Protein AF-A0A0F8V6A7-F1 (afdb_monomer_lite)

Sequence (124 aa):
MRILTRLLMASPASIGSKSSLSEALALLPPLPLYRRVLRVHRKKLDPEMRILGDSYVKSEFRAHRSVDNPLHIIGFLTEWQLYAQKLEGDAWIGEKLDKGKLDKMSDQQIGQLYELMQTIKSKE

Organism: NCBI:txid308745

Radius of gyration: 21.16 Å; chains: 1; bounding box: 67×52×33 Å

Foldseek 3Di:
DDDDDDDDDDDDDDDDDDPDDPPPPPQDDLVVLLVLLLVLCVVQPDPVVSVVSNVVSVVVSVVCVPPPPVVVVVVVSVVSVVVSVCSVVVVPPPDDDDVVVVVVDDPVVVVVVVVVVVVVVVVD

pLDDT: mean 84.14, std 18.46, range [42.88, 98.38]

Structure (mmCIF, N/CA/C/O backbone):
data_AF-A0A0F8V6A7-F1
#
_entry.id   AF-A0A0F8V6A7-F1
#
loop_
_atom_site.group_PDB
_atom_site.id
_atom_site.type_symbol
_atom_site.label_atom_id
_atom_site.label_alt_id
_atom_site.label_comp_id
_atom_site.label_asym_id
_atom_site.label_entity_id
_atom_site.label_seq_id
_atom_site.pdbx_PDB_ins_code
_atom_site.Cartn_x
_atom_site.Cartn_y
_atom_site.Cartn_z
_atom_site.occupancy
_atom_site.B_iso_or_equiv
_atom_site.auth_seq_id
_atom_site.auth_comp_id
_atom_site.auth_asym_id
_atom_site.auth_atom_id
_atom_site.pdbx_PDB_model_num
ATOM 1 N N . MET A 1 1 ? 44.079 -34.708 13.165 1.00 47.22 1 MET A N 1
ATOM 2 C CA . MET A 1 1 ? 43.567 -34.689 11.771 1.00 47.22 1 MET A CA 1
ATOM 3 C C . MET A 1 1 ? 42.051 -34.539 11.855 1.00 47.22 1 MET A C 1
ATOM 5 O O . MET A 1 1 ? 41.448 -35.387 12.479 1.00 47.22 1 MET A O 1
ATOM 9 N N . ARG A 1 2 ? 41.357 -33.506 11.376 1.00 48.38 2 ARG A N 1
ATOM 10 C CA . ARG A 1 2 ? 41.623 -32.483 10.360 1.00 48.38 2 ARG A CA 1
ATOM 11 C C . ARG A 1 2 ? 41.101 -31.128 10.859 1.00 48.38 2 ARG A C 1
ATOM 13 O O . ARG A 1 2 ? 40.031 -31.051 11.449 1.00 48.38 2 ARG A O 1
ATOM 20 N N . ILE A 1 3 ? 41.887 -30.095 10.596 1.00 47.25 3 ILE A N 1
ATOM 21 C CA . ILE A 1 3 ? 41.553 -28.681 10.756 1.00 47.25 3 ILE A CA 1
ATOM 22 C C . ILE A 1 3 ? 40.655 -28.284 9.580 1.00 47.25 3 ILE A C 1
ATOM 24 O O . ILE A 1 3 ? 40.989 -28.611 8.443 1.00 47.25 3 ILE A O 1
ATOM 28 N N . LEU A 1 4 ? 39.568 -27.556 9.834 1.00 52.28 4 LEU A N 1
ATOM 29 C CA . LEU A 1 4 ? 38.915 -26.724 8.821 1.00 52.28 4 LEU A CA 1
ATOM 30 C C . LEU A 1 4 ? 38.601 -25.354 9.420 1.00 52.28 4 LEU A C 1
ATOM 32 O O . LEU A 1 4 ? 37.522 -25.083 9.935 1.00 52.28 4 LEU A O 1
ATOM 36 N N . THR A 1 5 ? 39.601 -24.488 9.333 1.00 49.94 5 THR A N 1
ATOM 37 C CA . THR A 1 5 ? 39.469 -23.037 9.327 1.00 49.94 5 THR A CA 1
ATOM 38 C C . THR A 1 5 ? 38.740 -22.611 8.053 1.00 49.94 5 THR A C 1
ATOM 40 O O . THR A 1 5 ? 39.192 -22.895 6.944 1.00 49.94 5 THR A O 1
ATOM 43 N N . ARG A 1 6 ? 37.640 -21.868 8.190 1.00 49.41 6 ARG A N 1
ATOM 44 C CA . ARG A 1 6 ? 37.162 -20.968 7.133 1.00 49.41 6 ARG A CA 1
ATOM 45 C C . ARG A 1 6 ? 36.664 -19.670 7.759 1.00 49.41 6 ARG A C 1
ATOM 47 O O . ARG A 1 6 ? 35.499 -19.516 8.099 1.00 49.41 6 ARG A O 1
ATOM 54 N N . LEU A 1 7 ? 37.612 -18.753 7.923 1.00 52.94 7 LEU A N 1
ATOM 55 C CA . LEU A 1 7 ? 37.369 -17.323 8.039 1.00 52.94 7 LEU A CA 1
ATOM 56 C C . LEU A 1 7 ? 37.009 -16.789 6.648 1.00 52.94 7 LEU A C 1
ATOM 58 O O . LEU A 1 7 ? 37.803 -16.924 5.720 1.00 52.94 7 LEU A O 1
ATOM 62 N N . LEU A 1 8 ? 35.849 -16.152 6.515 1.00 55.38 8 LEU A N 1
ATOM 63 C CA . LEU A 1 8 ? 35.613 -15.138 5.490 1.00 55.38 8 LEU A CA 1
ATOM 64 C C . LEU A 1 8 ? 35.070 -13.901 6.202 1.00 55.38 8 LEU A C 1
ATOM 66 O O . LEU A 1 8 ? 33.899 -13.824 6.560 1.00 55.38 8 LEU A O 1
ATOM 70 N N . MET A 1 9 ? 35.986 -12.972 6.461 1.00 51.75 9 MET A N 1
ATOM 71 C CA . MET A 1 9 ? 35.697 -11.624 6.930 1.00 51.75 9 MET A CA 1
ATOM 72 C C . MET A 1 9 ? 34.995 -10.862 5.803 1.00 51.75 9 MET A C 1
ATOM 74 O O . MET A 1 9 ? 35.546 -10.726 4.711 1.00 51.75 9 MET A O 1
ATOM 78 N N . ALA A 1 10 ? 33.782 -10.372 6.054 1.00 50.22 10 ALA A N 1
ATOM 79 C CA . ALA A 1 10 ? 33.150 -9.384 5.191 1.00 50.22 10 ALA A CA 1
ATOM 80 C C . ALA A 1 10 ? 33.810 -8.025 5.461 1.00 50.22 10 ALA A C 1
ATOM 82 O O . ALA A 1 10 ? 33.726 -7.502 6.570 1.00 50.22 10 ALA A O 1
ATOM 83 N N . SER A 1 11 ? 34.490 -7.469 4.459 1.00 51.25 11 SER A N 1
ATOM 84 C CA . SER A 1 11 ? 35.050 -6.119 4.534 1.00 51.25 11 SER A CA 1
ATOM 85 C C . SER A 1 11 ? 33.970 -5.102 4.142 1.00 51.25 11 SER A C 1
ATOM 87 O O . SER A 1 11 ? 33.404 -5.240 3.054 1.00 51.25 11 SER A O 1
ATOM 89 N N . PRO A 1 12 ? 33.665 -4.078 4.959 1.00 49.44 12 PRO A N 1
ATOM 90 C CA . PRO A 1 12 ? 32.798 -2.989 4.532 1.00 49.44 12 PRO A CA 1
ATOM 91 C C . PRO A 1 12 ? 33.562 -2.099 3.544 1.00 49.44 12 PRO A C 1
ATOM 93 O O . PRO A 1 12 ? 34.664 -1.631 3.830 1.00 49.44 12 PRO A O 1
ATOM 96 N N . ALA A 1 13 ? 32.988 -1.868 2.364 1.00 47.66 13 ALA A N 1
ATOM 97 C CA . ALA A 1 13 ? 33.491 -0.860 1.442 1.00 47.66 13 ALA A CA 1
ATOM 98 C C . ALA A 1 13 ? 33.100 0.530 1.965 1.00 47.66 13 ALA A C 1
ATOM 100 O O . ALA A 1 13 ? 31.928 0.900 1.963 1.00 47.66 13 ALA A O 1
ATOM 101 N N . SER A 1 14 ? 34.089 1.296 2.421 1.00 51.41 14 SER A N 1
ATOM 102 C CA . SER A 1 14 ? 33.949 2.730 2.676 1.00 51.41 14 SER A CA 1
ATOM 103 C C . SER A 1 14 ? 34.007 3.474 1.341 1.00 51.41 14 SER A C 1
ATOM 105 O O . SER A 1 14 ? 35.090 3.676 0.794 1.00 51.41 14 SER A O 1
ATOM 107 N N . ILE A 1 15 ? 32.853 3.900 0.825 1.00 50.12 15 ILE A N 1
ATOM 108 C CA . ILE A 1 15 ? 32.770 4.871 -0.270 1.00 50.12 15 ILE A CA 1
ATOM 109 C C . ILE A 1 15 ? 32.159 6.160 0.285 1.00 50.12 15 ILE A C 1
ATOM 111 O O . ILE A 1 15 ? 30.984 6.206 0.625 1.00 50.12 15 ILE A O 1
ATOM 115 N N . GLY A 1 16 ? 33.017 7.179 0.382 1.00 43.53 16 GLY A N 1
ATOM 116 C CA . GLY A 1 16 ? 32.731 8.608 0.224 1.00 43.53 16 GLY A CA 1
ATOM 117 C C . GLY A 1 16 ? 31.471 9.189 0.869 1.00 43.53 16 GLY A C 1
ATOM 118 O O . GLY A 1 16 ? 30.387 9.149 0.298 1.00 43.53 16 GLY A O 1
ATOM 119 N N . SER A 1 17 ? 31.663 9.893 1.984 1.00 51.88 17 SER A N 1
ATOM 120 C CA . SER A 1 17 ? 30.684 10.832 2.534 1.00 51.88 17 SER A CA 1
ATOM 121 C C . SER A 1 17 ? 30.491 12.043 1.608 1.00 51.88 17 SER A C 1
ATOM 123 O O . SER A 1 17 ? 31.398 12.864 1.463 1.00 51.88 17 SER A O 1
ATOM 125 N N . LYS A 1 18 ? 29.295 12.166 1.016 1.00 45.22 18 LYS A N 1
ATOM 126 C CA . LYS A 1 18 ? 28.617 13.447 0.746 1.00 45.22 18 LYS A CA 1
ATOM 127 C C . LYS A 1 18 ? 27.120 13.293 1.025 1.00 45.22 18 LYS A C 1
ATOM 129 O O . LYS A 1 18 ? 26.332 12.822 0.213 1.00 45.22 18 LYS A O 1
ATOM 134 N N . SER A 1 19 ? 26.777 13.680 2.239 1.00 49.47 19 SER A N 1
ATOM 135 C CA . SER A 1 19 ? 25.475 13.690 2.890 1.00 49.47 19 SER A CA 1
ATOM 136 C C . SER A 1 19 ? 24.507 14.751 2.335 1.00 49.47 19 SER A C 1
ATOM 138 O O . SER A 1 19 ? 24.272 15.756 3.005 1.00 49.47 19 SER A O 1
ATOM 140 N N . SER A 1 20 ? 23.932 14.566 1.139 1.00 47.88 20 SER A N 1
ATOM 141 C CA . SER A 1 20 ? 22.793 15.409 0.702 1.00 47.88 20 SER A CA 1
ATOM 142 C C . SER A 1 20 ? 21.948 14.868 -0.463 1.00 47.88 20 SER A C 1
ATOM 144 O O . SER A 1 20 ? 21.316 15.643 -1.177 1.00 47.88 20 SER A O 1
ATOM 146 N N . LEU A 1 21 ? 21.901 13.555 -0.671 1.00 44.88 21 LEU A N 1
ATOM 147 C CA . LEU A 1 21 ? 20.771 12.920 -1.349 1.00 44.88 21 LEU A CA 1
ATOM 148 C C . LEU A 1 21 ? 20.167 12.025 -0.284 1.00 44.88 21 LEU A C 1
ATOM 150 O O . LEU A 1 21 ? 20.833 11.087 0.144 1.00 44.88 21 LEU A O 1
ATOM 154 N N . SER A 1 22 ? 18.998 12.414 0.226 1.00 42.88 22 SER A N 1
ATOM 155 C CA . SER A 1 22 ? 18.196 11.666 1.198 1.00 42.88 22 SER A CA 1
ATOM 156 C C . SER A 1 22 ? 18.459 10.171 1.067 1.00 42.88 22 SER A C 1
ATOM 158 O O . SER A 1 22 ? 18.144 9.616 0.015 1.00 42.88 22 SER A O 1
ATOM 160 N N . GLU A 1 23 ? 19.116 9.607 2.085 1.00 45.09 23 GLU A N 1
ATOM 161 C CA . GLU A 1 23 ? 19.366 8.186 2.327 1.00 45.09 23 GLU A CA 1
ATOM 162 C C . GLU A 1 23 ? 18.622 7.318 1.316 1.00 45.09 23 GLU A C 1
ATOM 164 O O . GLU A 1 23 ? 17.430 7.066 1.485 1.00 45.09 23 GLU A O 1
ATOM 169 N N . ALA A 1 24 ? 19.283 7.012 0.188 1.00 49.69 24 ALA A N 1
ATOM 170 C CA . ALA A 1 24 ? 18.651 6.322 -0.926 1.00 49.69 24 ALA A CA 1
ATOM 171 C C . ALA A 1 24 ? 18.081 5.032 -0.356 1.00 49.69 24 ALA A C 1
ATOM 173 O O . ALA A 1 24 ? 18.835 4.124 -0.005 1.00 49.69 24 ALA A O 1
ATOM 174 N N . LEU A 1 25 ? 16.762 5.021 -0.164 1.00 57.56 25 LEU A N 1
ATOM 175 C CA . LEU A 1 25 ? 16.049 3.955 0.504 1.00 57.56 25 LEU A CA 1
ATOM 176 C C . LEU A 1 25 ? 16.410 2.697 -0.272 1.00 57.56 25 LEU A C 1
ATOM 178 O O . LEU A 1 25 ? 15.986 2.554 -1.416 1.00 57.56 25 LEU A O 1
ATOM 182 N N . ALA A 1 26 ? 17.277 1.849 0.287 1.00 82.81 26 ALA A N 1
ATOM 183 C CA . ALA A 1 26 ? 17.761 0.686 -0.435 1.00 82.81 26 ALA A CA 1
ATOM 184 C C . ALA A 1 26 ? 16.526 -0.142 -0.805 1.00 82.81 26 ALA A C 1
ATOM 186 O O . ALA A 1 26 ? 15.847 -0.682 0.076 1.00 82.81 26 ALA A O 1
ATOM 187 N N . LEU A 1 27 ? 16.160 -0.128 -2.091 1.00 90.75 27 LEU A N 1
ATOM 188 C CA . LEU A 1 27 ? 14.930 -0.754 -2.549 1.00 90.75 27 LEU A CA 1
ATOM 189 C C . LEU A 1 27 ? 15.067 -2.252 -2.335 1.00 90.75 27 LEU A C 1
ATOM 191 O O . LEU A 1 27 ? 16.027 -2.888 -2.779 1.00 90.75 27 LEU A O 1
ATOM 195 N N . LEU A 1 28 ? 14.103 -2.818 -1.623 1.00 93.38 28 LEU A N 1
ATOM 196 C CA . LEU A 1 28 ? 14.060 -4.246 -1.408 1.00 93.38 28 LEU A CA 1
ATOM 197 C C . LEU A 1 28 ? 13.754 -4.944 -2.737 1.00 93.38 28 LEU A C 1
ATOM 199 O O . LEU A 1 28 ? 12.846 -4.524 -3.459 1.00 93.38 28 LEU A O 1
ATOM 203 N N . PRO A 1 29 ? 14.436 -6.062 -3.040 1.00 94.62 29 PRO A N 1
ATOM 204 C CA . PRO A 1 29 ? 14.056 -6.886 -4.174 1.00 94.62 29 PRO A CA 1
ATOM 205 C C . PRO A 1 29 ? 12.600 -7.384 -4.038 1.00 94.62 29 PRO A C 1
ATOM 207 O O . PRO A 1 29 ? 12.089 -7.492 -2.912 1.00 94.62 29 PRO A O 1
ATOM 210 N N . PRO A 1 30 ? 11.936 -7.776 -5.144 1.00 95.25 30 PRO A N 1
ATOM 211 C CA . PRO A 1 30 ? 10.500 -8.072 -5.148 1.00 95.25 30 PRO A CA 1
ATOM 212 C C . PRO A 1 30 ? 10.059 -9.125 -4.121 1.00 95.25 30 PRO A C 1
ATOM 214 O O . PRO A 1 30 ? 9.105 -8.917 -3.376 1.00 95.25 30 PRO A O 1
ATOM 217 N N . LEU A 1 31 ? 10.768 -10.257 -4.026 1.00 96.44 31 LEU A N 1
ATOM 218 C CA . LEU A 1 31 ? 10.407 -11.342 -3.103 1.00 96.44 31 LEU A CA 1
ATOM 219 C C . LEU A 1 31 ? 10.603 -10.974 -1.615 1.00 96.44 31 LEU A C 1
ATOM 221 O O . LEU A 1 31 ? 9.715 -11.271 -0.809 1.00 96.44 31 LEU A O 1
ATOM 225 N N . PRO A 1 32 ? 11.730 -10.361 -1.198 1.00 97.81 32 PRO A N 1
ATOM 226 C CA . PRO A 1 32 ? 11.864 -9.767 0.130 1.00 97.81 32 PRO A CA 1
ATOM 227 C C . PRO A 1 32 ? 10.752 -8.772 0.477 1.00 97.81 32 PRO A C 1
ATOM 229 O O . PRO A 1 32 ? 10.178 -8.882 1.565 1.00 97.81 32 PRO A O 1
ATOM 232 N N . LEU A 1 33 ? 10.419 -7.858 -0.441 1.00 97.94 33 LEU A N 1
ATOM 233 C CA . LEU A 1 33 ? 9.392 -6.840 -0.226 1.00 97.94 33 LEU A CA 1
ATOM 234 C C . LEU A 1 33 ? 8.002 -7.462 -0.068 1.00 97.94 33 LEU A C 1
ATOM 236 O O . LEU A 1 33 ? 7.330 -7.210 0.929 1.00 97.94 33 LEU A O 1
ATOM 240 N N . TYR A 1 34 ? 7.625 -8.372 -0.966 1.00 98.38 34 TYR A N 1
ATOM 241 C CA . TYR A 1 34 ? 6.376 -9.133 -0.888 1.00 98.38 34 TYR A CA 1
ATOM 242 C C . TYR A 1 34 ? 6.195 -9.818 0.478 1.00 98.38 34 TYR A C 1
ATOM 244 O O . TYR A 1 34 ? 5.157 -9.699 1.132 1.00 98.38 34 TYR A O 1
ATOM 252 N N . ARG A 1 35 ? 7.241 -10.498 0.973 1.00 98.31 35 ARG A N 1
ATOM 253 C CA . ARG A 1 35 ? 7.203 -11.143 2.298 1.00 98.31 35 ARG A CA 1
ATOM 254 C C . ARG A 1 35 ? 7.127 -10.131 3.437 1.00 98.31 35 ARG A C 1
ATOM 256 O O . ARG A 1 35 ? 6.523 -10.441 4.464 1.00 98.31 35 ARG A O 1
ATOM 263 N N . ARG A 1 36 ? 7.768 -8.964 3.299 1.00 97.75 36 ARG A N 1
ATOM 264 C CA . ARG A 1 36 ? 7.686 -7.876 4.281 1.00 97.75 36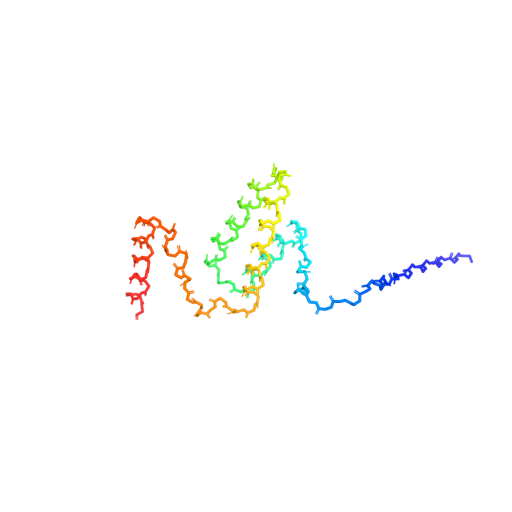 ARG A CA 1
ATOM 265 C C . ARG A 1 36 ? 6.251 -7.372 4.382 1.00 97.75 36 ARG A C 1
ATOM 267 O O . ARG A 1 36 ? 5.708 -7.460 5.475 1.00 97.75 36 ARG A O 1
ATOM 274 N N . VAL A 1 37 ? 5.621 -6.987 3.273 1.00 98.06 37 VAL A N 1
ATOM 275 C CA . VAL A 1 37 ? 4.233 -6.489 3.244 1.00 98.06 37 VAL A CA 1
ATOM 276 C C . VAL A 1 37 ? 3.280 -7.462 3.948 1.00 98.06 37 VAL A C 1
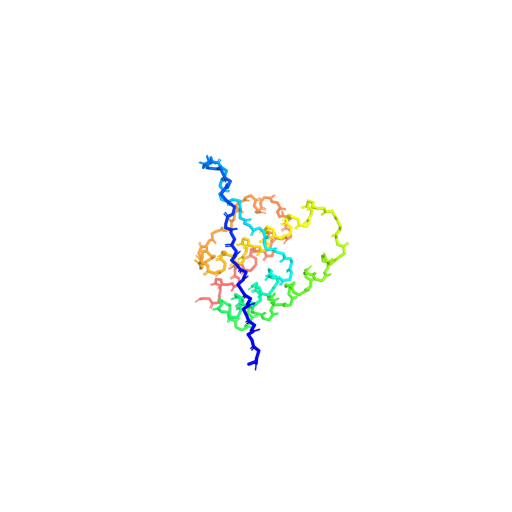ATOM 278 O O . VAL A 1 37 ? 2.616 -7.090 4.914 1.00 98.06 37 VAL A O 1
ATOM 281 N N . LEU A 1 38 ? 3.311 -8.749 3.581 1.00 98.12 38 LEU A N 1
ATOM 282 C CA . LEU A 1 38 ? 2.451 -9.758 4.212 1.00 98.12 38 LEU A CA 1
ATOM 283 C C . LEU A 1 38 ? 2.745 -9.973 5.706 1.00 98.12 38 LEU A C 1
ATOM 285 O O . LEU A 1 38 ? 1.860 -10.368 6.460 1.00 98.12 38 LEU A O 1
ATOM 289 N N . ARG A 1 39 ? 3.985 -9.765 6.169 1.00 97.81 39 ARG A N 1
ATOM 290 C CA . ARG A 1 39 ? 4.302 -9.806 7.609 1.00 97.81 39 ARG A CA 1
ATOM 291 C C . ARG A 1 39 ? 3.739 -8.597 8.341 1.00 97.81 39 ARG A C 1
ATOM 293 O O . ARG A 1 39 ? 3.279 -8.765 9.466 1.00 97.81 39 ARG A O 1
ATOM 300 N N . VAL A 1 40 ? 3.793 -7.418 7.730 1.00 96.75 40 VAL A N 1
ATOM 301 C CA . VAL A 1 40 ? 3.261 -6.192 8.328 1.00 96.75 40 VAL A CA 1
ATOM 302 C C . VAL A 1 40 ? 1.744 -6.280 8.436 1.00 96.75 40 VAL A C 1
ATOM 304 O O . VAL A 1 40 ? 1.224 -6.046 9.520 1.00 96.75 40 VAL A O 1
ATOM 307 N N . HIS A 1 41 ? 1.050 -6.753 7.394 1.00 97.06 41 HIS A N 1
ATOM 308 C CA . HIS A 1 41 ? -0.392 -7.023 7.451 1.00 97.06 41 HIS A CA 1
ATOM 309 C C . HIS A 1 41 ? -0.768 -7.873 8.667 1.00 97.06 41 HIS A C 1
ATOM 311 O O . HIS A 1 41 ? -1.659 -7.508 9.423 1.00 97.06 41 HIS A O 1
ATOM 317 N N . ARG A 1 42 ? -0.034 -8.967 8.925 1.00 96.19 42 ARG A N 1
ATOM 318 C CA . ARG A 1 42 ? -0.281 -9.834 10.091 1.00 96.19 42 ARG A CA 1
ATOM 319 C C . ARG A 1 42 ? -0.138 -9.139 11.441 1.00 96.19 42 ARG A C 1
ATOM 321 O O . ARG A 1 42 ? -0.734 -9.612 12.400 1.00 96.19 42 ARG A O 1
ATOM 328 N N . LYS A 1 43 ? 0.695 -8.103 11.525 1.00 94.81 43 LYS A N 1
ATOM 329 C CA . LYS A 1 43 ? 0.994 -7.389 12.772 1.00 94.81 43 LYS A CA 1
ATOM 330 C C . LYS A 1 43 ? 0.124 -6.153 12.981 1.00 94.81 43 LYS A C 1
ATOM 332 O O . LYS A 1 43 ? -0.056 -5.760 14.124 1.00 94.81 43 LYS A O 1
ATOM 337 N N . LYS A 1 44 ? -0.318 -5.515 11.896 1.00 93.75 44 LYS A N 1
ATOM 338 C CA . LYS A 1 44 ? -0.874 -4.155 11.915 1.00 93.75 44 LYS A CA 1
ATOM 339 C C . LYS A 1 44 ? -2.328 -4.066 11.466 1.00 93.75 44 LYS A C 1
ATOM 341 O O . LYS A 1 44 ? -2.957 -3.054 11.731 1.00 93.75 44 LYS A O 1
ATOM 346 N N . LEU A 1 45 ? -2.845 -5.080 10.774 1.00 92.75 45 LEU A N 1
ATOM 347 C CA . LEU A 1 45 ? -4.213 -5.080 10.262 1.00 92.75 45 LEU A CA 1
ATOM 348 C C . LEU A 1 45 ? -5.072 -6.108 10.999 1.00 92.75 45 LEU A C 1
ATOM 350 O O . LEU A 1 45 ? -4.637 -7.241 11.237 1.00 92.75 45 LEU A O 1
ATOM 354 N N . ASP A 1 46 ? -6.317 -5.728 11.268 1.00 93.19 46 ASP A N 1
ATOM 355 C CA . ASP A 1 46 ? -7.343 -6.624 11.792 1.00 93.19 46 ASP A CA 1
ATOM 356 C C . ASP A 1 46 ? -7.698 -7.735 10.788 1.00 93.19 46 ASP A C 1
ATOM 358 O O . ASP A 1 46 ? -7.459 -7.589 9.581 1.00 93.19 46 ASP A O 1
ATOM 362 N N . PRO A 1 47 ? -8.272 -8.867 11.244 1.00 94.00 47 PRO A N 1
ATOM 363 C CA . PRO A 1 47 ? -8.516 -10.032 10.393 1.00 94.00 47 PRO A CA 1
ATOM 364 C C . PRO A 1 47 ? -9.291 -9.730 9.104 1.00 94.00 47 PRO A C 1
ATOM 366 O O . PRO A 1 47 ? -8.903 -10.219 8.044 1.00 94.00 47 PRO A O 1
ATOM 369 N N . GLU A 1 48 ? -10.331 -8.897 9.168 1.00 91.12 48 GLU A N 1
ATOM 370 C CA . GLU A 1 48 ? -11.148 -8.538 8.001 1.00 91.12 48 GLU A CA 1
ATOM 371 C C . GLU A 1 48 ? -10.348 -7.736 6.967 1.00 91.12 48 GLU A C 1
ATOM 373 O O . GLU A 1 48 ? -10.320 -8.083 5.784 1.00 91.12 48 GLU A O 1
ATOM 378 N N . MET A 1 49 ? -9.601 -6.723 7.420 1.00 91.06 49 MET A N 1
ATOM 379 C CA . MET A 1 49 ? -8.733 -5.922 6.551 1.00 91.06 49 MET A CA 1
ATOM 380 C C . MET A 1 49 ? -7.630 -6.768 5.908 1.00 91.06 49 MET A C 1
ATOM 382 O O . MET A 1 49 ? -7.272 -6.555 4.748 1.00 91.06 49 MET A O 1
ATOM 386 N N . ARG A 1 50 ? -7.109 -7.770 6.626 1.00 95.81 50 ARG A N 1
ATOM 387 C CA . ARG A 1 50 ? -6.099 -8.695 6.094 1.00 95.81 50 ARG A CA 1
ATOM 388 C C . ARG A 1 50 ? -6.625 -9.566 4.964 1.00 95.81 50 ARG A C 1
ATOM 390 O O . ARG A 1 50 ? -5.858 -9.840 4.046 1.00 95.81 50 ARG A O 1
ATOM 397 N N . ILE A 1 51 ? -7.885 -10.005 5.011 1.00 94.69 51 ILE A N 1
ATOM 398 C CA . ILE A 1 51 ? -8.473 -10.831 3.942 1.00 94.69 51 ILE A CA 1
ATOM 399 C C . ILE A 1 51 ? -8.404 -10.073 2.615 1.00 94.69 51 ILE A C 1
ATOM 401 O O . ILE A 1 51 ? -7.894 -10.599 1.622 1.00 94.69 51 ILE A O 1
ATOM 405 N N . LEU A 1 52 ? -8.848 -8.816 2.626 1.00 93.69 52 LEU A N 1
ATOM 406 C CA . LEU A 1 52 ? -8.808 -7.951 1.454 1.00 93.69 52 LEU A CA 1
ATOM 407 C C . LEU A 1 52 ? -7.363 -7.611 1.057 1.00 93.69 52 LEU A C 1
ATOM 409 O O . LEU A 1 52 ? -6.963 -7.821 -0.090 1.00 93.69 52 LEU A O 1
ATOM 413 N N . GLY A 1 53 ? -6.561 -7.140 2.015 1.00 95.81 53 GLY A N 1
ATOM 414 C CA . GLY A 1 53 ? -5.195 -6.681 1.775 1.00 95.81 53 GLY A CA 1
ATOM 415 C C . GLY A 1 53 ? -4.265 -7.780 1.258 1.00 95.81 53 GLY A C 1
ATOM 416 O O . GLY A 1 53 ? -3.558 -7.576 0.273 1.00 95.81 53 GLY A O 1
ATOM 417 N N . ASP A 1 54 ? -4.269 -8.968 1.871 1.00 97.94 54 ASP A N 1
ATOM 418 C CA . ASP A 1 54 ? -3.411 -10.081 1.444 1.00 97.94 54 ASP A CA 1
ATOM 419 C C . ASP A 1 54 ? -3.787 -10.579 0.042 1.00 97.94 54 ASP A C 1
ATOM 421 O O . ASP A 1 54 ? -2.901 -10.975 -0.722 1.00 97.94 54 ASP A O 1
ATOM 425 N N . SER A 1 55 ? -5.081 -10.576 -0.301 1.00 97.50 55 SER A N 1
ATOM 426 C CA . SER A 1 55 ? -5.550 -10.935 -1.643 1.00 97.50 55 SER A CA 1
ATOM 427 C C . SER A 1 55 ? -5.038 -9.939 -2.683 1.00 97.50 55 SER A C 1
ATOM 429 O O . SER A 1 55 ? -4.463 -10.353 -3.691 1.00 97.50 55 SER A O 1
ATOM 431 N N . TYR A 1 56 ? -5.158 -8.641 -2.394 1.00 97.31 56 TYR A N 1
ATOM 432 C CA . TYR A 1 56 ? -4.708 -7.572 -3.284 1.00 97.31 56 TYR A CA 1
ATOM 433 C C . TYR A 1 56 ? -3.185 -7.585 -3.497 1.00 97.31 56 TYR A C 1
ATOM 435 O O . TYR A 1 56 ? -2.705 -7.576 -4.627 1.00 97.31 56 TYR A O 1
ATOM 443 N N . VAL A 1 57 ? -2.392 -7.723 -2.429 1.00 98.06 57 VAL A N 1
ATOM 444 C CA . VAL A 1 57 ? -0.922 -7.832 -2.541 1.00 98.06 57 VAL A CA 1
ATOM 445 C C . VAL A 1 57 ? -0.529 -9.010 -3.438 1.00 98.06 57 VAL A C 1
ATOM 447 O O . VAL A 1 57 ? 0.356 -8.896 -4.286 1.00 98.06 57 VAL A O 1
ATOM 450 N N . LYS A 1 58 ? -1.186 -10.162 -3.272 1.00 97.94 58 LYS A N 1
ATOM 451 C CA . LYS A 1 58 ? -0.916 -11.358 -4.081 1.00 97.94 58 LYS A CA 1
ATOM 452 C C . LYS A 1 58 ? -1.246 -11.149 -5.555 1.00 97.94 58 LYS A C 1
ATOM 454 O O . LYS A 1 58 ? -0.473 -11.616 -6.394 1.00 97.94 58 LYS A O 1
ATOM 459 N N . SER A 1 59 ? -2.370 -10.505 -5.872 1.00 98.06 59 SER A N 1
ATOM 460 C CA . SER A 1 59 ? -2.754 -10.238 -7.260 1.00 98.06 59 SER A CA 1
ATOM 461 C C . SER A 1 59 ? -1.794 -9.254 -7.916 1.00 98.06 59 SER A C 1
ATOM 463 O O . SER A 1 59 ? -1.292 -9.554 -8.996 1.00 98.06 59 SER A O 1
ATOM 465 N N . GLU A 1 60 ? -1.447 -8.163 -7.234 1.00 98.00 60 GLU A N 1
ATOM 466 C CA . GLU A 1 60 ? -0.572 -7.122 -7.780 1.00 98.00 60 GLU A CA 1
ATOM 467 C C . GLU A 1 60 ? 0.838 -7.642 -8.071 1.00 98.00 60 GLU A C 1
ATOM 469 O O . GLU A 1 60 ? 1.335 -7.503 -9.189 1.00 98.00 60 GLU A O 1
ATOM 474 N N . PHE A 1 61 ? 1.469 -8.333 -7.117 1.00 97.81 61 PHE A N 1
ATOM 475 C CA . PHE A 1 61 ? 2.799 -8.915 -7.339 1.00 97.81 61 PHE A CA 1
ATOM 476 C C . PHE A 1 61 ? 2.793 -10.003 -8.419 1.00 97.81 61 PHE A C 1
ATOM 478 O O . PHE A 1 61 ? 3.797 -10.198 -9.105 1.00 97.81 61 PHE A O 1
ATOM 485 N N . ARG A 1 62 ? 1.677 -10.727 -8.587 1.00 97.62 62 ARG A N 1
ATOM 486 C CA . ARG A 1 62 ? 1.535 -11.710 -9.667 1.00 97.62 62 ARG A CA 1
ATOM 487 C C . ARG A 1 62 ? 1.387 -11.025 -11.023 1.00 97.62 62 ARG A C 1
ATOM 489 O O . ARG A 1 62 ? 2.046 -11.457 -11.965 1.00 97.62 62 ARG A O 1
ATOM 496 N N . ALA A 1 63 ? 0.562 -9.985 -11.109 1.00 96.94 63 ALA A N 1
ATOM 497 C CA . ALA A 1 63 ? 0.354 -9.205 -12.325 1.00 96.94 63 ALA A CA 1
ATOM 498 C C . ALA A 1 63 ? 1.652 -8.529 -12.797 1.00 96.94 63 ALA A C 1
ATOM 500 O O . ALA A 1 63 ? 1.918 -8.469 -13.993 1.00 96.94 63 ALA A O 1
ATOM 501 N N . HIS A 1 64 ? 2.513 -8.121 -11.862 1.00 96.19 64 HIS A N 1
ATOM 502 C CA . HIS A 1 64 ? 3.784 -7.457 -12.160 1.00 96.19 64 HIS A CA 1
ATOM 503 C C . HIS A 1 64 ? 4.972 -8.413 -12.380 1.00 96.19 64 HIS A C 1
ATOM 505 O O . HIS A 1 64 ? 6.106 -7.962 -12.521 1.00 96.19 64 HIS A O 1
ATOM 511 N N . ARG A 1 65 ? 4.756 -9.738 -12.428 1.00 94.50 65 ARG A N 1
ATOM 512 C CA . ARG A 1 65 ? 5.846 -10.732 -12.533 1.00 94.50 65 ARG A CA 1
ATOM 513 C C . ARG A 1 65 ? 6.647 -10.642 -13.838 1.00 94.50 65 ARG A C 1
ATOM 515 O O . ARG A 1 65 ? 7.823 -10.993 -13.832 1.00 94.50 65 ARG A O 1
ATOM 522 N N . SER A 1 66 ? 6.006 -10.252 -14.936 1.00 94.81 66 SER A N 1
ATOM 523 C CA . SER A 1 66 ? 6.589 -10.209 -16.286 1.00 94.81 66 SER A CA 1
ATOM 524 C C . SER A 1 66 ? 6.783 -8.781 -16.802 1.00 94.81 66 SER A C 1
ATOM 526 O O . SER A 1 66 ? 6.784 -8.557 -18.008 1.00 94.81 66 SER A O 1
ATOM 528 N N . VAL A 1 67 ? 6.845 -7.796 -15.904 1.00 95.75 67 VAL A N 1
ATOM 529 C CA . VAL A 1 67 ? 7.139 -6.411 -16.281 1.00 95.75 67 VAL A CA 1
ATOM 530 C C . VAL A 1 67 ? 8.649 -6.259 -16.394 1.00 95.75 67 VAL A C 1
ATOM 532 O O . VAL A 1 67 ? 9.351 -6.444 -15.405 1.00 95.75 67 VAL A O 1
ATOM 535 N N . ASP A 1 68 ? 9.121 -5.866 -17.575 1.00 94.19 68 ASP A N 1
ATOM 536 C CA . ASP A 1 68 ? 10.557 -5.726 -17.853 1.00 94.19 68 ASP A CA 1
ATOM 537 C C . ASP A 1 68 ? 11.037 -4.268 -17.847 1.00 94.19 68 ASP A C 1
ATOM 539 O O . ASP A 1 68 ? 12.236 -4.011 -17.762 1.00 94.19 68 ASP A O 1
ATOM 543 N N . ASN A 1 69 ? 10.119 -3.293 -17.920 1.00 95.56 69 ASN A N 1
ATOM 544 C CA . ASN A 1 69 ? 10.475 -1.874 -17.914 1.00 95.56 69 ASN A CA 1
ATOM 545 C C . ASN A 1 69 ? 11.069 -1.480 -16.544 1.00 95.56 69 ASN A C 1
ATOM 547 O O . ASN A 1 69 ? 10.323 -1.449 -15.557 1.00 95.56 69 ASN A O 1
ATOM 551 N N . PRO A 1 70 ? 12.363 -1.103 -16.466 1.00 92.81 70 PRO A N 1
ATOM 552 C CA . PRO A 1 70 ? 13.018 -0.812 -15.193 1.00 92.81 70 PRO A CA 1
ATOM 553 C C . PRO A 1 70 ? 12.353 0.319 -14.407 1.00 92.81 70 PRO A C 1
ATOM 555 O O . PRO A 1 70 ? 12.275 0.240 -13.184 1.00 92.81 70 PRO A O 1
ATOM 558 N N . LEU A 1 71 ? 11.824 1.345 -15.083 1.00 94.38 71 LEU A N 1
ATOM 559 C CA . LEU A 1 71 ? 11.145 2.460 -14.417 1.00 94.38 71 LEU A CA 1
ATOM 560 C C . LEU A 1 71 ? 9.851 2.007 -13.740 1.00 94.38 71 LEU A C 1
ATOM 562 O O . LEU A 1 71 ? 9.570 2.419 -12.617 1.00 94.38 71 LEU A O 1
ATOM 566 N N . HIS A 1 72 ? 9.089 1.124 -14.388 1.00 94.38 72 HIS A N 1
ATOM 567 C CA . HIS A 1 72 ? 7.864 0.577 -13.803 1.00 94.38 72 HIS A CA 1
ATOM 568 C C . HIS A 1 72 ? 8.179 -0.329 -12.609 1.00 94.38 72 HIS A C 1
ATOM 570 O O . HIS A 1 72 ? 7.502 -0.243 -11.588 1.00 94.38 72 HIS A O 1
ATOM 576 N N . ILE A 1 73 ? 9.233 -1.147 -12.702 1.00 94.75 73 ILE A N 1
ATOM 577 C CA . ILE A 1 73 ? 9.686 -1.994 -11.589 1.00 94.75 73 ILE A CA 1
ATOM 578 C C . ILE A 1 73 ? 10.111 -1.127 -10.399 1.00 94.75 73 ILE A C 1
ATOM 580 O O . ILE A 1 73 ? 9.692 -1.384 -9.271 1.00 94.75 73 ILE A O 1
ATOM 584 N N . ILE A 1 74 ? 10.916 -0.087 -10.640 1.00 94.94 74 ILE A N 1
ATOM 585 C CA . ILE A 1 74 ? 11.374 0.831 -9.590 1.00 94.94 74 ILE A CA 1
ATOM 586 C C . ILE A 1 74 ? 10.182 1.535 -8.941 1.00 94.94 74 ILE A C 1
ATOM 588 O O . ILE A 1 74 ? 10.092 1.541 -7.713 1.00 94.94 74 ILE A O 1
ATOM 592 N N . GLY A 1 75 ? 9.252 2.074 -9.735 1.00 95.44 75 GLY A N 1
ATOM 593 C CA . GLY A 1 75 ? 8.041 2.716 -9.221 1.00 95.44 75 GLY A CA 1
ATOM 594 C C . GLY A 1 75 ? 7.214 1.762 -8.359 1.00 95.44 75 GLY A C 1
ATOM 595 O O . GLY A 1 75 ? 6.901 2.077 -7.214 1.00 95.44 75 GLY A O 1
ATOM 596 N N . PHE A 1 76 ? 6.962 0.549 -8.857 1.00 96.69 76 PHE A N 1
ATOM 597 C CA . PHE A 1 76 ? 6.226 -0.484 -8.131 1.00 96.69 76 PHE A CA 1
ATOM 598 C C . PHE A 1 76 ? 6.878 -0.828 -6.783 1.00 96.69 76 PHE A C 1
ATOM 600 O O . PHE A 1 76 ? 6.214 -0.821 -5.747 1.00 96.69 76 PHE A O 1
ATOM 607 N N . LEU A 1 77 ? 8.187 -1.103 -6.769 1.00 96.94 77 LEU A N 1
ATOM 608 C CA . LEU A 1 77 ? 8.900 -1.446 -5.535 1.00 96.94 77 LEU A CA 1
ATOM 609 C C . LEU A 1 77 ? 8.949 -0.274 -4.551 1.00 96.94 77 LEU A C 1
ATOM 611 O O . LEU A 1 77 ? 8.829 -0.493 -3.346 1.00 96.94 77 LEU A O 1
ATOM 615 N N . THR A 1 78 ? 9.090 0.952 -5.053 1.00 96.56 78 THR A N 1
ATOM 616 C CA . THR A 1 78 ? 9.111 2.163 -4.223 1.00 96.56 78 THR A CA 1
ATOM 617 C C . THR A 1 78 ? 7.785 2.341 -3.493 1.00 96.56 78 THR A C 1
ATOM 619 O O . THR A 1 78 ? 7.779 2.433 -2.266 1.00 96.56 78 THR A O 1
ATOM 622 N N . GLU A 1 79 ? 6.662 2.293 -4.211 1.00 95.94 79 GLU A N 1
ATOM 623 C CA . GLU A 1 79 ? 5.329 2.464 -3.620 1.00 95.94 79 GLU A CA 1
ATOM 624 C C . GLU A 1 79 ? 5.026 1.386 -2.569 1.00 95.94 79 GLU A C 1
ATOM 626 O O . GLU A 1 79 ? 4.605 1.693 -1.452 1.00 95.94 79 GLU A O 1
ATOM 631 N N . TRP A 1 80 ? 5.322 0.116 -2.866 1.00 97.56 80 TRP A N 1
ATOM 632 C CA . TRP A 1 80 ? 5.110 -0.974 -1.907 1.00 97.56 80 TRP A CA 1
ATOM 633 C C . TRP A 1 80 ? 6.024 -0.888 -0.682 1.00 97.56 80 TRP A C 1
ATOM 635 O O . TRP A 1 80 ? 5.623 -1.281 0.419 1.00 97.56 80 TRP A O 1
ATOM 645 N N . GLN A 1 81 ? 7.247 -0.380 -0.844 1.00 96.94 81 GLN A N 1
ATOM 646 C CA . GLN A 1 81 ? 8.168 -0.166 0.268 1.00 96.94 81 GLN A CA 1
ATOM 647 C C . GLN A 1 81 ? 7.710 0.982 1.170 1.00 96.94 81 GLN A C 1
ATOM 649 O O . GLN A 1 81 ? 7.695 0.804 2.390 1.00 96.94 81 GLN A O 1
ATOM 654 N N . LEU A 1 82 ? 7.275 2.104 0.589 1.00 94.38 82 LEU A N 1
ATOM 655 C CA . LEU A 1 82 ? 6.699 3.230 1.328 1.00 94.38 82 LEU A CA 1
ATOM 656 C C . LEU A 1 82 ? 5.422 2.815 2.065 1.00 94.38 82 LEU A C 1
ATOM 658 O O . LEU A 1 82 ? 5.270 3.116 3.248 1.00 94.38 82 LEU A O 1
ATOM 662 N N . TYR A 1 83 ? 4.542 2.054 1.409 1.00 94.94 83 TYR A N 1
ATOM 663 C CA . TYR A 1 83 ? 3.349 1.490 2.038 1.00 94.94 83 TYR A CA 1
ATOM 664 C C . TYR A 1 83 ? 3.697 0.628 3.259 1.00 94.94 83 TYR A C 1
ATOM 666 O O . TYR A 1 83 ? 3.146 0.836 4.342 1.00 94.94 83 TYR A O 1
ATOM 674 N N . ALA A 1 84 ? 4.644 -0.307 3.115 1.00 95.75 84 ALA A N 1
ATOM 675 C CA . ALA A 1 84 ? 5.062 -1.169 4.217 1.00 95.75 84 ALA A CA 1
ATOM 676 C C . ALA A 1 84 ? 5.634 -0.362 5.393 1.00 95.75 84 ALA A C 1
ATOM 678 O O . ALA A 1 84 ? 5.286 -0.633 6.539 1.00 95.75 84 ALA A O 1
ATOM 679 N N . GLN A 1 85 ? 6.474 0.640 5.119 1.00 94.06 85 GLN A N 1
ATOM 680 C CA . GLN A 1 85 ? 7.050 1.513 6.148 1.00 94.06 85 GLN A CA 1
ATOM 681 C C . GLN A 1 85 ? 5.988 2.338 6.872 1.00 94.06 85 GLN A C 1
ATOM 683 O O . GLN A 1 85 ? 5.997 2.414 8.100 1.00 94.06 85 GLN A O 1
ATOM 688 N N . LYS A 1 86 ? 5.045 2.915 6.125 1.00 91.75 86 LYS A N 1
ATOM 689 C CA . LYS A 1 86 ? 3.935 3.687 6.684 1.00 91.75 86 LYS A CA 1
ATOM 690 C C . LYS A 1 86 ? 3.053 2.830 7.593 1.00 91.75 86 LYS A C 1
ATOM 692 O O . LYS A 1 86 ? 2.660 3.277 8.667 1.00 91.75 86 LYS A O 1
ATOM 697 N N . LEU A 1 87 ? 2.779 1.590 7.186 1.00 92.50 87 LEU A N 1
ATOM 698 C CA . LEU A 1 87 ? 2.000 0.646 7.982 1.00 92.50 87 LEU A CA 1
ATOM 699 C C . LEU A 1 87 ? 2.774 0.169 9.228 1.00 92.50 87 LEU A C 1
ATOM 701 O O . LEU A 1 87 ? 2.187 0.008 10.293 1.00 92.50 87 LEU A O 1
ATOM 705 N N . GLU A 1 88 ? 4.093 -0.020 9.130 1.00 92.75 88 GLU A N 1
ATOM 706 C CA . GLU A 1 88 ? 4.956 -0.361 10.271 1.00 92.75 88 GLU A CA 1
ATOM 707 C C . GLU A 1 88 ? 5.020 0.756 11.324 1.00 92.75 88 GLU A C 1
ATOM 709 O O . GLU A 1 88 ? 4.978 0.457 12.520 1.00 92.75 88 GLU A O 1
ATOM 714 N N . GLY A 1 89 ? 5.110 2.012 10.882 1.00 88.62 89 GLY A N 1
ATOM 715 C CA . GLY A 1 89 ? 5.257 3.191 11.738 1.00 88.62 89 GLY A CA 1
ATOM 716 C C . GLY A 1 89 ? 3.955 3.777 12.284 1.00 88.62 89 GLY A C 1
ATOM 717 O O . GLY A 1 89 ? 4.000 4.862 12.848 1.00 88.62 89 GLY A O 1
AT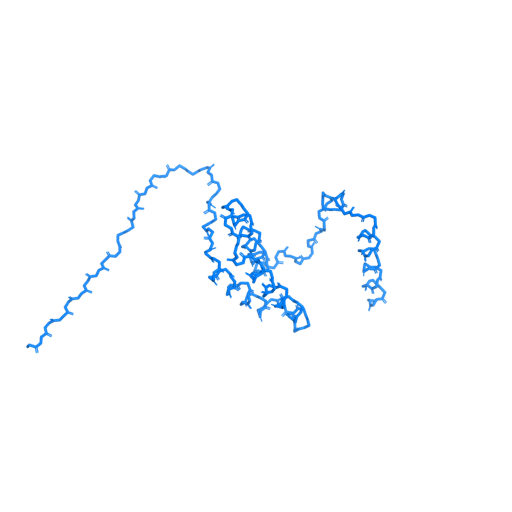OM 718 N N . ASP A 1 90 ? 2.807 3.122 12.068 1.00 83.44 90 ASP A N 1
ATOM 719 C CA . ASP A 1 90 ? 1.463 3.586 12.469 1.00 83.44 90 ASP A CA 1
ATOM 720 C C . ASP A 1 90 ? 1.063 4.976 11.929 1.00 83.44 90 ASP A C 1
ATOM 722 O O . ASP A 1 90 ? -0.007 5.493 12.239 1.00 83.44 90 ASP A O 1
ATOM 726 N N . ALA A 1 91 ? 1.872 5.545 11.030 1.00 78.75 91 ALA A N 1
ATOM 727 C CA . ALA A 1 91 ? 1.695 6.873 10.448 1.00 78.75 91 ALA A CA 1
ATOM 728 C C . ALA A 1 91 ? 0.466 6.978 9.530 1.00 78.75 91 ALA A C 1
ATOM 730 O O . ALA A 1 91 ? 0.108 8.063 9.090 1.00 78.75 91 ALA A O 1
ATOM 731 N N . TRP A 1 92 ? -0.178 5.851 9.220 1.00 79.19 92 TRP A N 1
ATOM 732 C CA . TRP A 1 92 ? -1.413 5.817 8.446 1.00 79.19 92 TRP A CA 1
ATOM 733 C C . TRP A 1 92 ? -2.650 6.210 9.262 1.00 79.19 92 TRP A C 1
ATOM 735 O O . TRP A 1 92 ? -3.644 6.636 8.673 1.00 79.19 92 TRP A O 1
ATOM 745 N N . ILE A 1 93 ? -2.611 6.074 10.591 1.00 81.44 93 ILE A N 1
ATOM 746 C CA . ILE A 1 93 ? -3.756 6.367 11.456 1.00 81.44 93 ILE A CA 1
ATOM 747 C C . ILE A 1 93 ? -3.908 7.886 11.573 1.00 81.44 93 ILE A C 1
ATOM 749 O O . ILE A 1 93 ? -3.004 8.582 12.026 1.00 81.44 93 ILE A O 1
ATOM 753 N N . GLY A 1 94 ? -5.065 8.405 11.160 1.00 80.94 94 GLY A N 1
ATOM 754 C CA . GLY A 1 94 ? -5.364 9.840 11.207 1.00 80.94 94 GLY A CA 1
ATOM 755 C C . GLY A 1 94 ? -4.777 10.659 10.052 1.00 80.94 94 GLY A C 1
ATOM 756 O O . GLY A 1 94 ? -4.949 11.881 10.028 1.00 80.94 94 GLY A O 1
ATOM 757 N N . GLU A 1 95 ? -4.126 10.023 9.073 1.00 83.25 95 GLU A N 1
ATOM 758 C CA . GLU A 1 95 ? -3.681 10.724 7.871 1.00 83.25 95 GLU A CA 1
ATOM 759 C C . GLU A 1 95 ? -4.881 11.161 7.025 1.00 83.25 95 GLU A C 1
ATOM 761 O O . GLU A 1 95 ? -5.820 10.401 6.777 1.00 83.25 95 GLU A O 1
ATOM 766 N N . LYS A 1 96 ? -4.843 12.410 6.561 1.00 85.81 96 LYS A N 1
ATOM 767 C CA . LYS A 1 96 ? -5.866 12.951 5.668 1.00 85.81 96 LYS A CA 1
ATOM 768 C C . LYS A 1 96 ? -5.555 12.572 4.230 1.00 85.81 96 LYS A C 1
ATOM 770 O O . LYS A 1 96 ? -4.400 12.577 3.811 1.00 85.81 96 LYS A O 1
ATOM 775 N N . LEU A 1 97 ? -6.606 12.306 3.460 1.00 84.88 97 LEU A N 1
ATOM 776 C CA . LEU A 1 97 ? -6.470 12.107 2.026 1.00 84.88 97 LEU A CA 1
ATOM 777 C C . LEU A 1 97 ? -5.884 13.371 1.383 1.00 84.88 97 LEU A C 1
ATOM 779 O O . LEU A 1 97 ? -6.389 14.476 1.586 1.00 84.88 97 LEU A O 1
ATOM 783 N N . ASP A 1 98 ? -4.813 13.189 0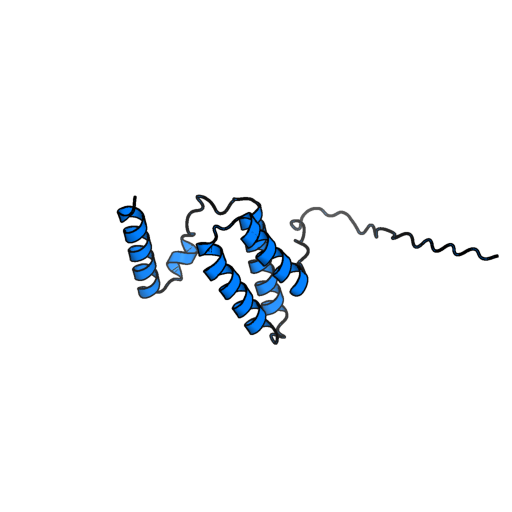.616 1.00 88.94 98 ASP A N 1
ATOM 784 C CA . ASP A 1 98 ? -4.186 14.266 -0.140 1.00 88.94 98 ASP A CA 1
ATOM 785 C C . ASP A 1 98 ? -5.168 14.858 -1.165 1.00 88.94 98 ASP A C 1
ATOM 787 O O . ASP A 1 98 ? -5.804 14.130 -1.932 1.00 88.94 98 ASP A O 1
ATOM 791 N N . LYS A 1 99 ? -5.254 16.191 -1.208 1.00 88.81 99 LYS A N 1
ATOM 792 C CA . LYS A 1 99 ? -6.119 16.912 -2.150 1.00 88.81 99 LYS A CA 1
ATOM 793 C C . LYS A 1 99 ? -5.723 16.635 -3.597 1.00 88.81 99 LYS A C 1
ATOM 795 O O . LYS A 1 99 ? -6.595 16.408 -4.424 1.00 88.81 99 LYS A O 1
ATOM 800 N N . GLY A 1 100 ? -4.424 16.514 -3.875 1.00 91.38 100 GLY A N 1
ATOM 801 C CA . GLY A 1 100 ? -3.948 16.187 -5.218 1.00 91.38 100 GLY A CA 1
ATOM 802 C C . GLY A 1 100 ? -4.385 14.802 -5.708 1.00 91.38 100 GLY A C 1
ATOM 803 O O . GLY A 1 100 ? -4.401 14.561 -6.915 1.00 91.38 100 GLY A O 1
ATOM 804 N N . LYS A 1 101 ? -4.750 13.880 -4.803 1.00 88.38 101 LYS A N 1
ATOM 805 C CA . LYS A 1 101 ? -5.370 12.597 -5.172 1.00 88.38 101 LYS A CA 1
ATOM 806 C C . LYS A 1 101 ? -6.850 12.758 -5.493 1.00 88.38 101 LYS A C 1
ATOM 808 O O . LYS A 1 101 ? -7.296 12.145 -6.454 1.00 88.38 101 LYS A O 1
ATOM 813 N N . LEU A 1 102 ? -7.577 13.577 -4.731 1.00 90.12 102 LEU A N 1
ATOM 814 C CA . LEU A 1 102 ? -8.985 13.884 -5.003 1.00 90.12 102 LEU A CA 1
ATOM 815 C C . LEU A 1 102 ? -9.161 14.531 -6.378 1.00 90.12 102 LEU A C 1
ATOM 817 O O . LEU A 1 102 ? -10.017 14.097 -7.138 1.00 90.12 102 LEU A O 1
ATOM 821 N N . ASP A 1 103 ? -8.293 15.477 -6.733 1.00 92.69 103 ASP A N 1
ATOM 822 C CA . ASP A 1 103 ? -8.359 16.182 -8.021 1.00 92.69 103 ASP A CA 1
ATOM 823 C C . ASP A 1 103 ? -8.134 15.256 -9.233 1.00 92.69 103 ASP A C 1
ATOM 825 O O . ASP A 1 103 ? -8.489 15.595 -10.359 1.00 92.69 103 ASP A O 1
ATOM 829 N N . LYS A 1 104 ? -7.525 14.082 -9.016 1.00 94.38 104 LYS A N 1
ATOM 830 C CA . LYS A 1 104 ? -7.263 13.072 -10.054 1.00 94.38 104 LYS A CA 1
ATOM 831 C C . LYS A 1 104 ? -8.335 11.985 -10.124 1.00 94.38 104 LYS A C 1
ATOM 833 O O . LYS A 1 104 ? -8.253 11.128 -11.003 1.00 94.38 104 LYS A O 1
ATOM 838 N N . MET A 1 105 ? -9.279 11.965 -9.186 1.00 94.12 105 MET A N 1
ATOM 839 C CA . MET A 1 105 ? -10.361 10.985 -9.176 1.00 94.12 105 MET A CA 1
ATOM 840 C C . MET A 1 105 ? -11.446 11.373 -10.179 1.00 94.12 105 MET A C 1
ATOM 842 O O . MET A 1 105 ? -11.701 12.551 -10.414 1.00 94.12 105 MET A O 1
ATOM 846 N N . SER A 1 106 ? -12.106 10.373 -10.758 1.00 96.62 106 SER A N 1
ATOM 847 C CA . SER A 1 106 ? -13.315 10.611 -11.546 1.00 96.62 106 SER A CA 1
ATOM 848 C C . SER A 1 106 ? -14.499 10.974 -10.649 1.00 96.62 106 SER A C 1
ATOM 850 O O . SER A 1 106 ? -14.536 10.598 -9.475 1.00 96.62 106 SER A O 1
ATOM 852 N N . ASP A 1 107 ? -15.522 11.611 -11.220 1.00 95.12 107 ASP A N 1
ATOM 853 C CA . ASP A 1 107 ? -16.761 11.943 -10.499 1.00 95.12 107 ASP A CA 1
ATOM 854 C C . ASP A 1 107 ? -17.391 10.710 -9.832 1.00 95.12 107 ASP A C 1
ATOM 856 O O . ASP A 1 107 ? -17.873 10.776 -8.701 1.00 95.12 107 ASP A O 1
ATOM 860 N N . GLN A 1 108 ? -17.321 9.551 -10.495 1.00 96.06 108 GLN A N 1
ATOM 861 C CA . GLN A 1 108 ? -17.804 8.287 -9.941 1.00 96.06 108 GLN A CA 1
ATOM 862 C C . GLN A 1 108 ? -17.001 7.854 -8.707 1.00 96.06 108 GLN A C 1
ATOM 864 O O . GLN A 1 108 ? -17.587 7.436 -7.710 1.00 96.06 108 GLN A O 1
ATOM 869 N N . GLN A 1 109 ? -15.670 7.954 -8.756 1.00 95.56 109 GLN A N 1
ATOM 870 C CA . GLN A 1 109 ? -14.804 7.608 -7.624 1.00 95.56 109 GLN A CA 1
ATOM 871 C C . GLN A 1 109 ? -15.028 8.558 -6.442 1.00 95.56 109 GLN A C 1
ATOM 873 O O . GLN A 1 109 ? -15.054 8.115 -5.294 1.00 95.56 109 GLN A O 1
ATOM 878 N N . ILE A 1 110 ? -15.246 9.846 -6.720 1.00 94.56 110 ILE A N 1
ATOM 879 C CA . ILE A 1 110 ? -15.584 10.850 -5.705 1.00 94.56 110 ILE A CA 1
ATOM 880 C C . ILE A 1 110 ? -16.935 10.518 -5.060 1.00 94.56 110 ILE A C 1
ATOM 882 O O . ILE A 1 110 ? -17.042 10.536 -3.833 1.00 94.56 110 ILE A O 1
ATOM 886 N N . GLY A 1 111 ? -17.940 10.152 -5.861 1.00 95.56 111 GLY A N 1
ATOM 887 C CA . GLY A 1 111 ? -19.243 9.701 -5.367 1.00 95.56 111 GLY A CA 1
ATOM 888 C C . GLY A 1 111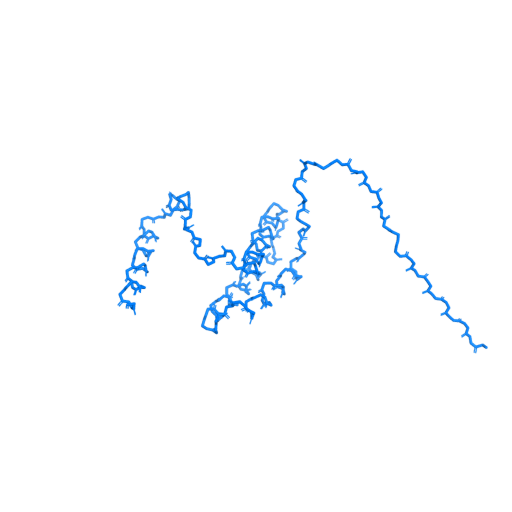 ? -19.127 8.491 -4.436 1.00 95.56 111 GLY A C 1
ATOM 889 O O . GLY A 1 111 ? -19.612 8.533 -3.307 1.00 95.56 111 GLY A O 1
ATOM 890 N N . GLN A 1 112 ? -18.392 7.456 -4.850 1.00 95.88 112 GLN A N 1
ATOM 891 C CA . GLN A 1 112 ? -18.150 6.262 -4.028 1.00 95.88 112 GLN A CA 1
ATOM 892 C C . GLN A 1 112 ? -17.418 6.582 -2.720 1.00 95.88 112 GLN A C 1
ATOM 894 O O . GLN A 1 112 ? -17.759 6.052 -1.661 1.00 95.88 112 GLN A O 1
ATOM 899 N N . LEU A 1 113 ? -16.415 7.460 -2.770 1.00 94.00 113 LEU A N 1
ATOM 900 C CA . LEU A 1 113 ? -15.691 7.889 -1.577 1.00 94.00 113 LEU A CA 1
ATOM 901 C C . LEU A 1 113 ? -16.610 8.644 -0.604 1.00 94.00 113 LEU A C 1
ATOM 903 O O . LEU A 1 113 ? -16.516 8.457 0.611 1.00 94.00 113 LEU A O 1
ATOM 907 N N . TYR A 1 114 ? -17.508 9.477 -1.129 1.00 93.44 114 TYR A N 1
ATOM 908 C CA . TYR A 1 114 ? -18.497 10.190 -0.329 1.00 93.44 114 TYR A CA 1
ATOM 909 C C . TYR A 1 114 ? -19.496 9.232 0.330 1.00 93.44 114 TYR A C 1
ATOM 911 O O . TYR A 1 114 ? -19.747 9.350 1.530 1.00 93.44 114 TYR A O 1
ATOM 919 N N . GLU A 1 115 ? -20.018 8.254 -0.412 1.00 95.44 115 GLU A N 1
ATOM 920 C CA . GLU A 1 115 ? -20.892 7.208 0.132 1.00 95.44 115 GLU A CA 1
ATOM 921 C C . GLU A 1 115 ? -20.198 6.442 1.262 1.00 95.44 115 GLU A C 1
ATOM 923 O O . GLU A 1 115 ? -20.755 6.302 2.353 1.00 95.44 115 GLU A O 1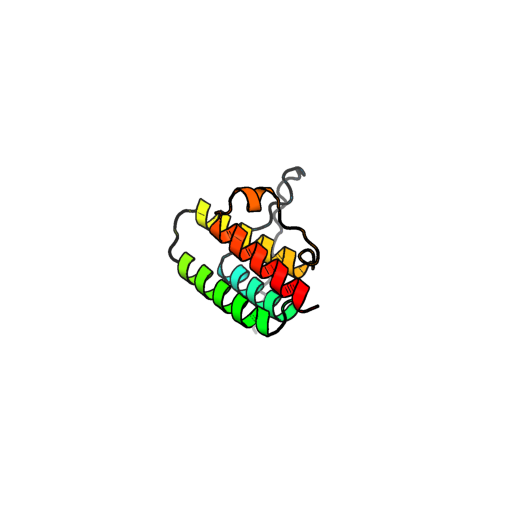
ATOM 928 N N . LEU A 1 116 ? -18.944 6.032 1.048 1.00 93.19 116 LEU A N 1
ATOM 929 C CA . LEU A 1 116 ? -18.141 5.366 2.069 1.00 93.19 116 LEU A CA 1
ATOM 930 C C . LEU A 1 116 ? -18.020 6.225 3.337 1.00 93.19 116 LEU A C 1
ATOM 932 O O . LEU A 1 116 ? -18.283 5.733 4.433 1.00 93.19 116 LEU A O 1
ATOM 936 N N . MET A 1 117 ? -17.697 7.515 3.198 1.00 91.81 117 MET A N 1
ATOM 937 C CA . MET A 1 117 ? -17.618 8.444 4.331 1.00 91.81 117 MET A CA 1
ATOM 938 C C . MET A 1 117 ? -18.944 8.516 5.106 1.00 91.81 117 MET A C 1
ATOM 940 O O . MET A 1 117 ? -18.927 8.509 6.337 1.00 91.81 117 MET A O 1
ATOM 944 N N . GLN A 1 118 ? -20.082 8.589 4.410 1.00 94.75 118 GLN A N 1
ATOM 945 C CA . GLN A 1 118 ? -21.393 8.645 5.061 1.00 94.75 118 GLN A CA 1
ATOM 946 C C . GLN A 1 118 ? -21.723 7.342 5.793 1.00 94.75 118 GLN A C 1
ATOM 948 O O . GLN A 1 118 ? -22.169 7.389 6.938 1.00 94.75 118 GLN A O 1
ATOM 953 N N . THR A 1 119 ? -21.445 6.182 5.187 1.00 94.06 119 THR A N 1
ATOM 954 C CA . THR A 1 119 ? -21.715 4.889 5.838 1.00 94.06 119 THR A CA 1
ATOM 955 C C . THR A 1 119 ? -20.927 4.703 7.132 1.00 94.06 119 THR A C 1
ATOM 957 O O . THR A 1 119 ? -21.484 4.209 8.112 1.00 94.06 119 THR A O 1
ATOM 960 N N . ILE A 1 120 ? -19.666 5.149 7.170 1.00 89.75 120 ILE A N 1
ATOM 961 C CA . ILE A 1 120 ? -18.831 5.086 8.375 1.00 89.75 120 ILE A CA 1
ATOM 962 C C . ILE A 1 120 ? -19.400 6.006 9.460 1.00 89.75 120 ILE A C 1
ATOM 964 O O . ILE A 1 120 ? -19.630 5.544 10.571 1.00 89.75 120 ILE A O 1
ATOM 968 N N . LYS A 1 121 ? -19.724 7.264 9.123 1.00 88.88 121 LYS A N 1
ATOM 969 C CA . LYS A 1 121 ? -20.326 8.222 10.071 1.00 88.88 121 LYS A CA 1
ATOM 970 C C . LYS A 1 121 ? -21.666 7.765 10.637 1.00 88.88 121 LYS A C 1
ATOM 972 O O . LYS A 1 121 ? -21.992 8.125 11.753 1.00 88.88 121 LYS A O 1
ATOM 977 N N . SER A 1 122 ? -22.459 7.034 9.852 1.00 85.19 122 SER A N 1
ATOM 978 C CA . SER A 1 122 ? -23.769 6.533 10.288 1.00 85.19 122 SER A CA 1
ATOM 979 C C . SER A 1 122 ? -23.701 5.294 11.186 1.00 85.19 122 SER A C 1
ATOM 981 O O . SER A 1 122 ? -24.702 4.941 11.802 1.00 85.19 122 SER A O 1
ATOM 983 N N . LYS A 1 123 ? -22.560 4.591 11.193 1.00 72.50 123 LYS A N 1
ATOM 984 C CA . LYS A 1 123 ? -22.322 3.398 12.019 1.00 72.50 123 LYS A CA 1
ATOM 985 C C . LYS A 1 123 ? -21.734 3.728 13.395 1.00 72.50 123 LYS A C 1
ATOM 987 O O . LYS A 1 123 ? -21.763 2.849 14.254 1.00 72.50 123 LYS A O 1
ATOM 992 N N . GLU A 1 124 ? -21.190 4.932 13.566 1.00 53.50 124 GLU A N 1
ATOM 993 C CA . GLU A 1 124 ? -20.807 5.518 14.861 1.00 53.50 124 GLU A CA 1
ATOM 994 C C . GLU A 1 124 ? -22.012 6.189 15.532 1.00 53.50 124 GLU A C 1
ATOM 996 O O . GLU A 1 124 ? -22.117 6.072 16.774 1.00 53.50 124 GLU A O 1
#

InterPro domains:
  IPR008381 Succinate dehydrogenase assembly factor 3, mitochondrial [PTHR13137] (30-122)

Secondary structure (DSSP, 8-state):
--------------------S-----PPPHHHHHHHHHHHHHHHS-HHHHHHHHHHHHHHHHHGGG---HHHHHHHHHHHHHHHHHHHTTTTTTPPPPHHHHTTS-HHHHHHHHHHHHHHHHH-